Protein AF-A0A835K0S4-F1 (afdb_monomer_lite)

InterPro domains:
  IPR022618 Defensin-like protein 20-28 [PF10868] (29-82)
  IPR022618 Defensin-like protein 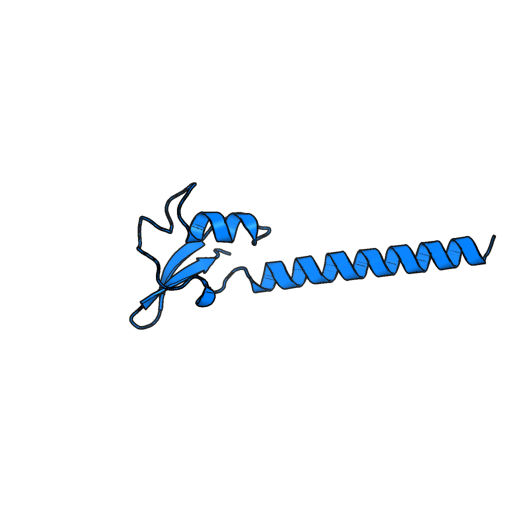20-28 [PTHR34453] (1-82)

pLDDT: mean 85.89, std 11.6, range [51.12, 96.62]

Sequence (82 aa):
MAMKNIFSIVLMLVLLLFIGCDVMVAQKQCCTEHFELGTCLPGHDDKKPSGKCFDYCIKNCPNQKGGVCKLWGNKHHCHCLC

Foldseek 3Di:
DVVVVVVVVVVVVVVVVVVVVLQVQLVVLAQDWDCVLPFADFPALQDPPDRVQFPVLLVSHPVSPGWGQDDDPHTTTTHHYD

Secondary structure (DSSP, 8-state):
--HHHHHHHHHHHHHHHHHHHHHHHHHHHSSSEEEEEEE--TTTTT-TTT-HHHHHHHHH-TT---EEEEEETTEEEE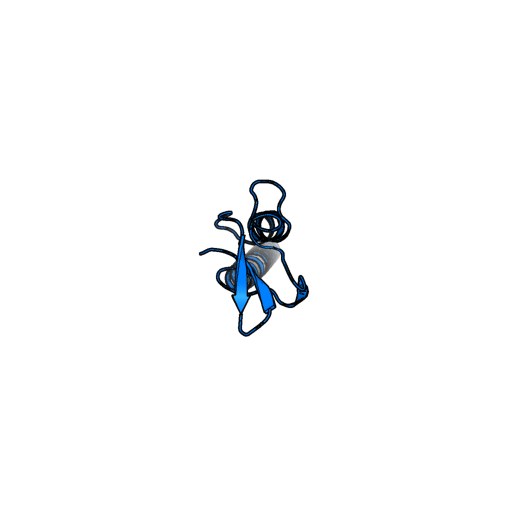EE--

Radius of gyration: 18.44 Å; chains: 1; bounding box: 48×23×49 Å

Organism: NCBI:txid1413687

Structure (mmCIF, N/CA/C/O backbone):
data_AF-A0A835K0S4-F1
#
_entry.id   AF-A0A835K0S4-F1
#
loop_
_atom_site.group_PDB
_atom_site.id
_atom_site.type_symbol
_atom_site.label_atom_id
_atom_site.label_alt_id
_atom_site.label_comp_id
_atom_site.label_asym_id
_atom_site.label_entity_id
_atom_site.label_seq_id
_atom_site.pdbx_PDB_ins_code
_atom_site.Cartn_x
_atom_site.Cartn_y
_atom_site.Cartn_z
_atom_site.occupancy
_atom_site.B_iso_or_equiv
_atom_site.auth_seq_id
_atom_site.auth_comp_id
_atom_site.auth_asym_id
_atom_site.auth_atom_id
_atom_site.pdbx_PDB_model_num
ATOM 1 N N . MET A 1 1 ? -37.795 6.214 33.285 1.00 51.12 1 MET A N 1
ATOM 2 C CA . MET A 1 1 ? -36.329 6.101 33.077 1.00 51.12 1 MET A CA 1
ATOM 3 C C . MET A 1 1 ? -35.879 4.763 32.469 1.00 51.12 1 MET A C 1
ATOM 5 O O . MET A 1 1 ? -34.697 4.480 32.494 1.00 51.12 1 MET A O 1
ATOM 9 N N . ALA A 1 2 ? -36.765 3.962 31.856 1.00 54.09 2 ALA A N 1
ATOM 10 C CA . ALA A 1 2 ? -36.370 2.713 31.184 1.00 54.09 2 ALA A CA 1
ATOM 11 C C . ALA A 1 2 ? -36.116 2.899 29.671 1.00 54.09 2 ALA A C 1
ATOM 13 O O . ALA A 1 2 ? -35.111 2.424 29.154 1.00 54.09 2 ALA A O 1
ATOM 14 N N . MET A 1 3 ? -36.955 3.682 28.974 1.00 58.94 3 MET A N 1
ATOM 15 C CA . MET A 1 3 ? -36.803 3.935 27.527 1.00 58.94 3 MET A CA 1
ATOM 16 C C . MET A 1 3 ? -35.498 4.656 27.155 1.00 58.94 3 MET A C 1
ATOM 18 O O . MET A 1 3 ? -34.872 4.301 26.164 1.00 58.94 3 MET A O 1
ATOM 22 N N . LYS A 1 4 ? -35.050 5.632 27.961 1.00 60.00 4 LYS A N 1
ATOM 23 C CA . LYS A 1 4 ? -33.798 6.379 27.719 1.00 60.00 4 LYS A CA 1
ATOM 24 C C . LYS A 1 4 ? -32.557 5.485 27.843 1.00 60.00 4 LYS A C 1
ATOM 26 O O . LYS A 1 4 ? -31.597 5.678 27.106 1.00 60.00 4 LYS A O 1
ATOM 31 N N . ASN A 1 5 ? -32.609 4.482 28.720 1.00 62.91 5 ASN A N 1
ATOM 32 C CA . ASN A 1 5 ? -31.522 3.524 28.909 1.00 62.91 5 ASN A CA 1
ATOM 33 C C . ASN A 1 5 ? -31.466 2.536 27.739 1.00 62.91 5 ASN A C 1
ATOM 35 O O . ASN A 1 5 ? -30.385 2.268 27.233 1.00 62.91 5 ASN A O 1
ATOM 39 N N . ILE A 1 6 ? -32.623 2.073 27.251 1.00 76.12 6 ILE A N 1
ATOM 40 C CA . ILE A 1 6 ? -32.710 1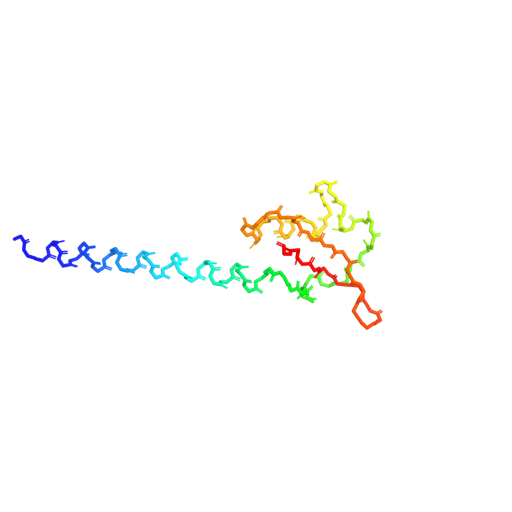.207 26.065 1.00 76.12 6 ILE A CA 1
ATOM 41 C C . ILE A 1 6 ? -32.231 1.958 24.816 1.00 76.12 6 ILE A C 1
ATOM 43 O O . ILE A 1 6 ? -31.401 1.440 24.079 1.00 76.12 6 ILE A O 1
ATOM 47 N N . PHE A 1 7 ? -32.683 3.198 24.611 1.00 79.94 7 PHE A N 1
ATOM 48 C CA . PHE A 1 7 ? -32.243 4.025 23.484 1.00 79.94 7 PHE A CA 1
ATOM 49 C C . PHE A 1 7 ? -30.730 4.282 23.517 1.00 79.94 7 PHE A C 1
ATOM 51 O O . PHE A 1 7 ? -30.062 4.166 22.495 1.00 79.94 7 PHE A O 1
ATOM 58 N N . SER A 1 8 ? -30.181 4.561 24.704 1.00 84.81 8 SER A N 1
ATOM 59 C CA . SER A 1 8 ? -28.738 4.716 24.904 1.00 84.81 8 SER A CA 1
ATOM 60 C C . SER A 1 8 ? -27.969 3.436 24.557 1.00 84.81 8 SER A C 1
ATOM 62 O O . SER A 1 8 ? -26.990 3.489 23.822 1.00 84.81 8 SER A O 1
ATOM 64 N N . ILE A 1 9 ? -28.436 2.268 25.012 1.00 84.75 9 ILE A N 1
ATOM 65 C CA . ILE A 1 9 ? -27.795 0.976 24.715 1.00 84.75 9 ILE A CA 1
ATOM 66 C C . ILE A 1 9 ? -27.831 0.676 23.212 1.00 84.75 9 ILE A C 1
ATOM 68 O O . ILE A 1 9 ? -26.815 0.279 22.644 1.00 84.75 9 ILE A O 1
ATOM 72 N N . VAL A 1 10 ? -28.972 0.902 22.555 1.00 87.62 10 VAL A N 1
ATOM 73 C CA . VAL A 1 10 ? -29.114 0.712 21.103 1.00 87.62 10 VAL A CA 1
ATOM 74 C C . VAL A 1 10 ? -28.166 1.638 20.340 1.00 87.62 10 VAL A C 1
ATOM 76 O O . VAL A 1 10 ? -27.478 1.181 19.432 1.00 87.62 10 VAL A O 1
ATOM 79 N N . LEU A 1 11 ? -28.061 2.910 20.737 1.00 87.25 11 LEU A N 1
ATOM 80 C CA . LEU A 1 11 ? -27.140 3.863 20.114 1.00 87.25 11 LEU A CA 1
ATOM 81 C C . LEU A 1 11 ? -25.672 3.433 20.272 1.00 87.25 11 LEU A C 1
ATOM 83 O O . LEU A 1 11 ? -24.911 3.493 19.309 1.00 87.25 11 LEU A O 1
ATOM 87 N N . MET A 1 12 ? -25.285 2.951 21.456 1.00 86.31 12 MET A N 1
ATOM 88 C CA . MET A 1 12 ? -23.927 2.454 21.710 1.00 86.31 12 MET A CA 1
ATOM 89 C C . MET A 1 12 ? -23.602 1.201 20.885 1.00 86.31 12 MET A C 1
ATOM 91 O O . MET A 1 12 ? -22.505 1.100 20.341 1.00 86.31 12 MET A O 1
ATOM 95 N N . LEU A 1 13 ? -24.550 0.268 20.742 1.00 86.69 13 LEU A N 1
ATOM 96 C CA . LEU A 1 13 ? -24.387 -0.923 19.897 1.00 86.69 13 LEU A CA 1
ATOM 97 C C . LEU A 1 13 ? -24.221 -0.554 18.419 1.00 86.69 13 LEU A C 1
ATOM 99 O O . LEU A 1 13 ? -23.357 -1.103 17.741 1.00 86.69 13 LEU A O 1
ATOM 103 N N . VAL A 1 14 ? -25.009 0.405 17.931 1.00 86.44 14 VAL A N 1
ATOM 104 C CA . VAL A 1 14 ? -24.894 0.927 16.564 1.00 86.44 14 VAL A CA 1
ATOM 105 C C . VAL A 1 14 ? -23.518 1.564 16.335 1.00 86.44 14 VAL A C 1
ATOM 107 O O . VAL A 1 14 ? -22.880 1.286 15.324 1.00 86.44 14 VAL A O 1
ATOM 110 N N . LEU A 1 15 ? -23.013 2.349 17.291 1.00 82.25 15 LEU A N 1
ATOM 111 C CA . LEU A 1 15 ? -21.684 2.961 17.201 1.00 82.25 15 LEU A CA 1
ATOM 112 C C . LEU A 1 15 ? -20.560 1.910 17.127 1.00 82.25 15 LEU A C 1
ATOM 114 O O . LEU A 1 15 ? -19.638 2.043 16.326 1.00 82.25 15 LEU A O 1
ATOM 118 N N . LEU A 1 16 ? -20.662 0.841 17.925 1.00 82.75 16 LEU A N 1
ATOM 119 C CA . LEU A 1 16 ? -19.714 -0.278 17.907 1.00 82.75 16 LEU A CA 1
ATOM 120 C C . LEU A 1 16 ? -19.728 -1.030 16.568 1.00 82.75 16 LEU A C 1
ATOM 122 O O . LEU A 1 16 ? -18.670 -1.432 16.086 1.00 82.75 16 LEU A O 1
ATOM 126 N N . LEU A 1 17 ? -20.904 -1.192 15.952 1.00 78.56 17 LEU A N 1
ATOM 127 C CA . LEU A 1 17 ? -21.036 -1.810 14.630 1.00 78.56 17 LEU A CA 1
ATOM 128 C C . LEU A 1 17 ? -20.355 -0.977 13.535 1.00 78.56 17 LEU A C 1
ATOM 130 O O . LEU A 1 17 ? -19.677 -1.549 12.683 1.00 78.56 17 LEU A O 1
ATOM 134 N N . PHE A 1 18 ? -20.483 0.353 13.575 1.00 77.00 18 PHE A N 1
ATOM 135 C CA . PHE A 1 18 ? -19.808 1.236 12.617 1.00 77.00 18 PHE A CA 1
ATOM 136 C C . PHE A 1 18 ? -18.282 1.140 12.726 1.00 77.00 18 PHE A C 1
ATOM 138 O O . PHE A 1 18 ? -17.620 0.868 11.727 1.00 77.00 18 PHE A O 1
ATOM 145 N N . ILE A 1 19 ? -17.736 1.234 13.943 1.00 74.25 19 ILE A N 1
ATOM 146 C CA . ILE A 1 19 ? -16.286 1.117 14.180 1.00 74.25 19 ILE A CA 1
ATOM 147 C C . ILE A 1 19 ? -15.766 -0.258 13.730 1.00 74.25 19 ILE A C 1
ATOM 149 O O . ILE A 1 19 ? -14.705 -0.358 13.116 1.00 74.25 19 ILE A O 1
ATOM 153 N N . GLY A 1 20 ? -16.521 -1.327 14.006 1.00 66.62 20 GLY A N 1
ATOM 154 C CA . GLY A 1 20 ? -16.170 -2.678 13.571 1.00 66.62 20 GLY A CA 1
ATOM 155 C C . GLY A 1 20 ? -16.083 -2.815 12.048 1.00 66.62 20 GLY A C 1
ATOM 156 O O . GLY A 1 20 ? -15.159 -3.454 11.546 1.00 66.62 20 GLY A O 1
ATOM 157 N N . CYS A 1 21 ? -17.000 -2.193 11.301 1.00 62.19 21 CYS A N 1
ATOM 158 C CA . CYS A 1 21 ? -16.963 -2.195 9.838 1.00 62.19 21 CYS A CA 1
ATOM 159 C C . CYS A 1 21 ? -15.715 -1.494 9.287 1.00 62.19 21 CYS A C 1
ATOM 161 O O . CYS A 1 21 ? -15.037 -2.068 8.433 1.00 62.19 21 CYS A O 1
ATOM 163 N N . ASP A 1 22 ? -15.379 -0.307 9.793 1.00 64.81 22 ASP A N 1
ATOM 164 C CA . ASP A 1 22 ? -14.230 0.467 9.308 1.00 64.81 22 ASP A CA 1
ATOM 165 C C . ASP A 1 22 ? -12.904 -0.270 9.543 1.00 64.81 22 ASP A C 1
ATOM 167 O O . ASP A 1 22 ? -12.066 -0.352 8.644 1.00 64.81 22 ASP A O 1
ATOM 171 N N . VAL A 1 23 ? -12.738 -0.891 10.717 1.00 67.00 23 VAL A N 1
ATOM 172 C CA . VAL A 1 23 ? -11.539 -1.681 11.047 1.00 67.00 23 VAL A CA 1
ATOM 173 C C . VAL A 1 23 ? -11.389 -2.875 10.104 1.00 67.00 23 VAL A C 1
ATOM 175 O O . VAL A 1 23 ? -10.301 -3.121 9.586 1.00 67.00 23 VAL A O 1
ATOM 178 N N . MET A 1 24 ? -12.477 -3.596 9.828 1.00 62.72 24 MET A N 1
ATOM 179 C CA . MET A 1 24 ? -12.455 -4.765 8.943 1.00 62.72 24 MET A CA 1
ATOM 180 C C . MET A 1 24 ? -12.191 -4.384 7.480 1.00 62.72 24 MET A C 1
ATOM 182 O O . MET A 1 24 ? -11.527 -5.132 6.760 1.00 62.72 24 MET A O 1
ATOM 186 N N . VAL A 1 25 ? -12.712 -3.241 7.022 1.00 66.50 25 VAL A N 1
ATOM 187 C CA . VAL A 1 25 ? -12.470 -2.721 5.667 1.00 66.50 25 VAL A CA 1
ATOM 188 C C . VAL A 1 25 ? -11.023 -2.267 5.522 1.00 66.50 25 VAL A C 1
ATOM 190 O O . VAL A 1 25 ? -10.357 -2.696 4.581 1.00 66.50 25 VAL A O 1
ATOM 193 N N . ALA A 1 26 ? -10.508 -1.497 6.481 1.00 66.25 26 ALA A N 1
ATOM 194 C CA . ALA A 1 26 ? -9.117 -1.063 6.484 1.00 66.25 26 ALA A CA 1
ATOM 195 C C . ALA A 1 26 ? -8.167 -2.270 6.512 1.00 66.25 26 ALA A C 1
ATOM 197 O O . ALA A 1 26 ? -7.217 -2.341 5.743 1.00 66.25 26 ALA A O 1
ATOM 198 N N . GLN A 1 27 ? -8.468 -3.295 7.314 1.00 68.69 27 GLN A N 1
ATOM 199 C CA . GLN A 1 27 ? -7.656 -4.510 7.377 1.00 68.69 27 GLN A CA 1
ATOM 200 C C . GLN A 1 27 ? -7.669 -5.313 6.064 1.00 68.69 27 GLN A C 1
ATOM 202 O O . GLN A 1 27 ? -6.663 -5.936 5.735 1.00 68.69 27 GLN A O 1
ATOM 207 N N . LYS A 1 28 ? -8.766 -5.270 5.292 1.00 74.75 28 LYS A N 1
ATOM 208 C CA . LYS A 1 28 ? -8.842 -5.859 3.941 1.00 74.75 28 LYS A CA 1
ATOM 209 C C . LYS A 1 28 ? -8.113 -5.036 2.878 1.00 74.75 28 LYS A C 1
ATOM 211 O O . LYS A 1 28 ? -7.689 -5.607 1.883 1.00 74.75 28 LYS A O 1
ATOM 216 N N . GLN A 1 29 ? -8.008 -3.721 3.064 1.00 82.44 29 GLN A N 1
ATOM 217 C CA . GLN A 1 29 ? -7.266 -2.819 2.177 1.00 82.44 29 GLN A CA 1
ATOM 218 C C . GLN A 1 29 ? -5.755 -2.854 2.443 1.00 82.44 29 GLN A C 1
ATOM 220 O O . GLN A 1 29 ? -4.972 -2.383 1.634 1.00 82.44 29 GLN A O 1
ATOM 225 N N . CYS A 1 30 ? -5.306 -3.428 3.554 1.00 90.44 30 CYS A N 1
ATOM 226 C CA . CYS A 1 30 ? -3.884 -3.586 3.844 1.00 90.44 30 CYS A CA 1
ATOM 227 C C . CYS A 1 30 ? -3.403 -4.980 3.483 1.00 90.44 30 CYS A C 1
ATOM 229 O O . CYS A 1 30 ? -4.197 -5.913 3.397 1.00 90.44 30 CYS A O 1
ATOM 231 N N . CYS A 1 31 ? -2.090 -5.136 3.296 1.00 91.56 31 CYS A N 1
ATOM 232 C CA . CYS A 1 31 ? -1.491 -6.416 2.915 1.00 91.56 31 CYS A CA 1
ATOM 233 C C . CYS A 1 31 ? -1.985 -6.968 1.568 1.00 91.56 31 CYS A C 1
ATOM 235 O O . CYS A 1 31 ? -1.879 -8.170 1.325 1.00 91.56 31 CYS A O 1
ATOM 237 N N . THR A 1 32 ? -2.515 -6.113 0.694 1.00 91.94 32 THR A N 1
ATOM 238 C CA . THR A 1 32 ? -3.072 -6.505 -0.602 1.00 91.94 32 THR A CA 1
ATOM 239 C C . THR A 1 32 ? -2.604 -5.577 -1.714 1.00 91.94 32 THR A C 1
ATOM 241 O O . THR A 1 32 ? -2.150 -4.450 -1.496 1.00 91.94 32 THR A O 1
ATOM 244 N N . GLU A 1 33 ? -2.687 -6.093 -2.930 1.00 92.56 33 GLU A N 1
ATOM 245 C CA . GLU A 1 33 ? -2.525 -5.384 -4.184 1.00 92.56 33 GLU A CA 1
ATOM 246 C C . GLU A 1 33 ? -3.790 -4.575 -4.519 1.00 92.56 33 GLU A C 1
ATOM 248 O O . GLU A 1 33 ? -4.910 -5.067 -4.380 1.00 92.56 33 GLU A O 1
ATOM 253 N N . HIS A 1 34 ? -3.592 -3.351 -5.008 1.00 92.62 34 HIS A N 1
ATOM 254 C CA . HIS A 1 34 ? -4.643 -2.424 -5.428 1.00 92.62 34 HIS A CA 1
ATOM 255 C C . HIS A 1 34 ? -4.582 -2.195 -6.938 1.00 92.62 34 HIS A C 1
ATOM 257 O O . HIS A 1 34 ? -3.871 -1.314 -7.436 1.00 92.62 34 HIS A O 1
ATOM 263 N N . PHE A 1 35 ? -5.321 -3.012 -7.685 1.00 92.00 35 PHE A N 1
ATOM 264 C CA . PHE A 1 35 ? -5.394 -2.935 -9.146 1.00 92.00 35 PHE A CA 1
ATOM 265 C C . PHE A 1 35 ? -6.180 -1.707 -9.628 1.00 92.00 35 PHE A C 1
ATOM 267 O O . PHE A 1 35 ? -5.911 -1.188 -10.711 1.00 92.00 35 PHE A O 1
ATOM 274 N N . GLU A 1 36 ? -7.107 -1.209 -8.810 1.00 92.69 36 GLU A N 1
ATOM 275 C CA . GLU A 1 36 ? -7.922 -0.016 -9.052 1.00 92.69 36 GLU A CA 1
ATOM 276 C C . GLU A 1 36 ? -7.095 1.272 -9.117 1.00 92.69 36 GLU A C 1
ATOM 278 O O . GLU A 1 36 ? -7.492 2.232 -9.774 1.00 92.69 36 GLU A O 1
ATOM 283 N N . LEU A 1 37 ? -5.909 1.281 -8.499 1.00 91.88 37 LEU A N 1
ATOM 284 C CA . LEU A 1 37 ? -4.957 2.387 -8.601 1.00 91.88 37 LEU A CA 1
ATOM 285 C C . LEU A 1 37 ? -4.208 2.390 -9.941 1.00 91.88 37 LEU A C 1
ATOM 287 O O . LEU A 1 37 ? -3.438 3.313 -10.214 1.00 91.88 37 LEU A O 1
ATOM 291 N N . GLY A 1 38 ? -4.413 1.379 -10.786 1.00 92.00 38 GLY A N 1
ATOM 292 C CA . GLY A 1 38 ? -3.716 1.216 -12.054 1.00 92.00 38 GLY A CA 1
ATOM 293 C C . GLY A 1 38 ? -2.245 0.844 -11.878 1.00 92.00 38 GLY A C 1
ATOM 294 O O . GLY A 1 38 ? -1.808 0.387 -10.818 1.00 92.00 38 GLY A O 1
ATOM 295 N N . THR A 1 39 ? -1.474 1.019 -12.949 1.00 93.81 39 THR A N 1
ATOM 296 C CA . THR A 1 39 ? -0.039 0.727 -12.936 1.00 93.81 39 THR A CA 1
ATOM 297 C C . THR A 1 39 ? 0.716 1.741 -12.070 1.00 93.81 39 THR A C 1
ATOM 299 O O . THR A 1 39 ? 0.291 2.894 -11.932 1.00 93.81 39 THR A O 1
ATOM 302 N N . CYS A 1 40 ? 1.845 1.325 -11.504 1.00 96.12 40 CYS A N 1
ATOM 303 C CA . CYS A 1 40 ? 2.763 2.201 -10.780 1.00 96.12 40 CYS A CA 1
ATOM 304 C C . CYS A 1 40 ? 4.197 2.102 -11.326 1.00 96.12 40 CYS A C 1
ATOM 306 O O . CYS A 1 40 ? 4.546 1.137 -12.010 1.00 96.12 40 CYS A O 1
ATOM 308 N N . LEU A 1 41 ? 5.024 3.098 -11.014 1.00 96.50 41 LEU A N 1
ATOM 309 C CA . LEU A 1 41 ? 6.441 3.162 -11.347 1.00 96.50 41 LEU A CA 1
ATOM 310 C C . LEU A 1 41 ? 7.304 2.956 -10.084 1.00 96.50 41 LEU A C 1
ATOM 312 O O . LEU A 1 41 ? 7.251 3.797 -9.178 1.00 96.50 41 LEU A O 1
ATOM 316 N N . PRO A 1 42 ? 8.130 1.890 -10.031 1.00 95.00 42 PRO A N 1
ATOM 317 C CA . PRO A 1 42 ? 9.044 1.645 -8.917 1.00 95.00 42 PRO A CA 1
ATOM 318 C C . PRO A 1 42 ? 10.001 2.815 -8.662 1.00 95.00 42 PRO A C 1
ATOM 320 O O . PRO A 1 42 ? 10.564 3.385 -9.595 1.00 95.00 42 PRO A O 1
ATOM 323 N N . GLY A 1 43 ? 10.195 3.176 -7.397 1.00 92.94 43 GLY A N 1
ATOM 324 C CA . GLY A 1 43 ? 11.018 4.297 -6.943 1.00 92.94 43 GLY A CA 1
ATOM 325 C C . GLY A 1 43 ? 10.357 5.675 -7.066 1.00 92.94 43 GLY A C 1
ATOM 326 O O . GLY A 1 43 ? 10.866 6.639 -6.489 1.00 92.94 43 GLY A O 1
ATOM 327 N N . HIS A 1 44 ? 9.231 5.794 -7.779 1.00 95.69 44 HIS A N 1
ATOM 328 C CA . HIS A 1 44 ? 8.461 7.036 -7.888 1.00 95.69 44 HIS A CA 1
ATOM 329 C C . HIS A 1 44 ? 7.173 6.964 -7.067 1.00 95.69 44 HIS A C 1
ATOM 331 O O . HIS A 1 44 ? 6.961 7.786 -6.176 1.00 95.69 44 HIS A O 1
ATOM 337 N N . ASP A 1 45 ? 6.340 5.952 -7.317 1.00 94.88 45 ASP A N 1
ATOM 338 C CA . ASP A 1 45 ? 5.034 5.814 -6.664 1.00 94.88 45 ASP A CA 1
ATOM 339 C C . ASP A 1 45 ? 5.120 5.215 -5.254 1.00 94.88 45 ASP A C 1
ATOM 341 O O . ASP A 1 45 ? 4.216 5.391 -4.442 1.00 94.88 45 ASP A O 1
ATOM 345 N N . ASP A 1 46 ? 6.213 4.538 -4.928 1.00 93.69 46 ASP A N 1
ATOM 346 C CA . ASP A 1 46 ? 6.545 4.034 -3.589 1.00 93.69 46 ASP A CA 1
ATOM 347 C C . ASP A 1 46 ? 7.421 4.997 -2.773 1.00 93.69 46 ASP A C 1
ATOM 349 O O . ASP A 1 46 ? 7.735 4.739 -1.608 1.00 93.69 46 ASP A O 1
ATOM 353 N N . LYS A 1 47 ? 7.802 6.142 -3.354 1.00 95.44 47 LYS A N 1
ATOM 354 C CA . LYS A 1 47 ? 8.659 7.123 -2.688 1.00 95.44 47 LYS A CA 1
ATOM 355 C C . LYS A 1 47 ? 7.945 7.771 -1.503 1.00 95.44 47 LYS A C 1
ATOM 357 O O . LYS A 1 47 ? 6.874 8.353 -1.644 1.00 95.44 47 LYS A O 1
ATOM 362 N N . LYS A 1 48 ? 8.586 7.790 -0.335 1.00 91.00 48 LYS A N 1
ATOM 363 C CA . LYS A 1 48 ? 8.107 8.590 0.804 1.00 91.00 48 LYS A CA 1
ATOM 364 C C . LYS A 1 48 ? 8.424 10.082 0.594 1.00 91.00 48 LYS A C 1
ATOM 366 O O . LYS A 1 48 ? 9.512 10.389 0.103 1.00 91.00 48 LYS A O 1
ATOM 371 N N . PRO A 1 49 ? 7.558 11.025 1.007 1.00 89.12 49 PRO A N 1
ATOM 372 C CA . PRO A 1 49 ? 6.223 10.831 1.577 1.00 89.12 49 PRO A CA 1
ATOM 373 C C . PRO A 1 49 ? 5.083 10.932 0.544 1.00 89.12 49 PRO A C 1
ATOM 375 O O . PRO A 1 49 ? 3.923 10.881 0.928 1.00 89.12 49 PRO A O 1
ATOM 378 N N . SER A 1 50 ? 5.392 11.144 -0.737 1.00 89.50 50 SER A N 1
ATOM 379 C CA . SER A 1 50 ? 4.431 11.645 -1.733 1.00 89.50 50 SER A CA 1
ATOM 380 C C . SER A 1 50 ? 4.100 10.674 -2.865 1.00 89.50 50 SER A C 1
ATOM 382 O O . SER A 1 50 ? 3.311 11.012 -3.742 1.00 89.50 50 SER A O 1
ATOM 384 N N . G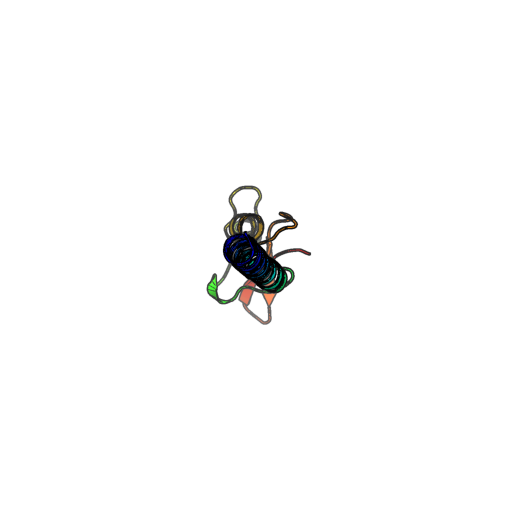LY A 1 51 ? 4.738 9.508 -2.911 1.00 94.88 51 GLY A N 1
ATOM 385 C CA . GLY A 1 51 ? 4.475 8.497 -3.924 1.00 94.88 51 GLY A CA 1
ATOM 386 C C . GLY A 1 51 ? 3.029 8.019 -3.833 1.00 94.88 51 GLY A C 1
ATOM 387 O O . GLY A 1 51 ? 2.503 7.837 -2.736 1.00 94.88 51 GLY A O 1
ATOM 388 N N . LYS A 1 52 ? 2.381 7.803 -4.981 1.00 95.25 52 LYS A N 1
ATOM 389 C CA . LYS A 1 52 ? 0.965 7.420 -5.061 1.00 95.25 52 LYS A CA 1
ATOM 390 C C . LYS A 1 52 ? 0.621 6.200 -4.201 1.00 95.25 52 LYS A C 1
ATOM 392 O O . LYS A 1 52 ? -0.348 6.232 -3.446 1.00 95.25 52 LYS A O 1
ATOM 397 N N . CYS A 1 53 ? 1.417 5.133 -4.307 1.00 95.50 53 CYS A N 1
ATOM 398 C CA . CYS A 1 53 ? 1.232 3.918 -3.517 1.00 95.50 53 CYS A CA 1
ATOM 399 C C . CYS A 1 53 ? 1.499 4.185 -2.034 1.00 95.50 53 CYS A C 1
ATOM 401 O O . CYS A 1 53 ? 0.779 3.683 -1.175 1.00 95.50 53 CYS A O 1
ATOM 403 N N . PHE A 1 54 ? 2.517 4.989 -1.726 1.00 95.50 54 PHE A N 1
ATOM 404 C CA . PHE A 1 54 ? 2.842 5.333 -0.349 1.00 95.50 54 PHE A CA 1
ATOM 405 C C . PHE A 1 54 ? 1.714 6.120 0.337 1.00 95.50 54 PHE A C 1
ATOM 407 O O . PHE A 1 54 ? 1.246 5.711 1.399 1.00 95.50 54 PHE A O 1
ATOM 414 N N . ASP A 1 55 ? 1.251 7.202 -0.288 1.00 95.38 55 ASP A N 1
ATOM 415 C CA . ASP A 1 55 ? 0.232 8.103 0.255 1.00 95.38 55 ASP A CA 1
ATOM 416 C C . ASP A 1 55 ? -1.131 7.412 0.400 1.00 95.38 55 ASP A C 1
ATOM 418 O O . ASP A 1 55 ? -1.772 7.513 1.448 1.00 95.38 55 ASP A O 1
ATOM 422 N N . TYR A 1 56 ? -1.548 6.632 -0.606 1.00 94.12 56 TYR A N 1
ATOM 423 C CA . TYR A 1 56 ? -2.786 5.855 -0.524 1.00 94.12 56 TYR A CA 1
ATOM 424 C C . TYR A 1 56 ? -2.766 4.902 0.675 1.00 94.12 56 TYR A C 1
ATOM 426 O O . TYR A 1 56 ? -3.701 4.882 1.475 1.00 94.12 56 TYR A O 1
ATOM 434 N N . CYS A 1 57 ? -1.690 4.137 0.836 1.00 94.31 57 CYS A N 1
ATOM 435 C CA . CYS A 1 57 ? -1.621 3.144 1.897 1.00 94.31 57 CYS A CA 1
ATOM 436 C C . CYS A 1 57 ? -1.490 3.780 3.285 1.00 94.31 57 CYS A C 1
ATOM 438 O O . CYS A 1 57 ? -2.059 3.255 4.231 1.00 94.31 57 CYS A O 1
ATOM 440 N N . ILE A 1 58 ? -0.820 4.929 3.444 1.00 93.31 58 ILE A N 1
ATOM 441 C CA . ILE A 1 58 ? -0.814 5.633 4.741 1.00 93.31 58 ILE A CA 1
ATOM 442 C C . ILE A 1 58 ? -2.216 6.090 5.155 1.00 93.31 58 ILE A C 1
ATOM 444 O O . ILE A 1 58 ? -2.545 6.036 6.337 1.00 93.31 58 ILE A O 1
ATOM 448 N N . LYS A 1 59 ? -3.040 6.529 4.200 1.00 91.25 59 LYS A N 1
ATOM 449 C CA . LYS A 1 59 ? -4.391 7.033 4.481 1.00 91.25 59 LYS A CA 1
ATOM 450 C C . LYS A 1 59 ? -5.395 5.928 4.791 1.00 91.25 59 LYS A C 1
ATOM 452 O O . LYS A 1 59 ? -6.281 6.139 5.611 1.00 91.25 59 LYS A O 1
ATOM 457 N N . ASN A 1 60 ? -5.266 4.782 4.127 1.00 89.50 60 ASN A N 1
ATOM 458 C CA . ASN A 1 60 ? -6.260 3.709 4.198 1.00 89.50 60 ASN A CA 1
ATOM 459 C C . ASN A 1 60 ? -5.847 2.557 5.127 1.00 89.50 60 ASN A C 1
ATOM 461 O O . ASN A 1 60 ? -6.698 1.755 5.502 1.00 89.50 60 ASN A O 1
ATOM 465 N N . CYS A 1 61 ? -4.574 2.485 5.545 1.00 89.81 61 CYS A N 1
ATOM 466 C CA . CYS A 1 61 ? -4.100 1.454 6.463 1.00 89.81 61 CYS A CA 1
ATOM 467 C C . CYS A 1 61 ? -3.854 1.948 7.890 1.00 89.81 61 CYS A C 1
ATOM 469 O O . CYS A 1 61 ? -3.141 2.933 8.091 1.00 89.81 61 CYS A O 1
ATOM 471 N N . PRO A 1 62 ? -4.320 1.202 8.913 1.00 85.06 62 PRO A N 1
ATOM 472 C CA . PRO A 1 62 ? -4.164 1.598 10.310 1.00 85.06 62 PRO A CA 1
ATOM 473 C C . PRO A 1 62 ? -2.704 1.534 10.779 1.00 85.06 62 PRO A C 1
ATOM 475 O O . PRO A 1 62 ? -2.329 2.229 11.717 1.00 85.06 62 PRO A O 1
ATOM 478 N N . ASN A 1 63 ? -1.864 0.724 10.126 1.00 84.50 63 ASN A N 1
ATOM 479 C CA . ASN A 1 63 ? -0.441 0.595 10.449 1.00 84.50 63 ASN A CA 1
ATOM 480 C C . ASN A 1 63 ? 0.425 1.731 9.863 1.00 84.50 63 ASN A C 1
ATOM 482 O O . ASN A 1 63 ? 1.595 1.826 10.228 1.00 84.50 63 ASN A O 1
ATOM 486 N N . GLN A 1 64 ? -0.117 2.559 8.956 1.00 87.38 64 GLN A N 1
ATOM 487 C CA . GLN A 1 64 ? 0.556 3.695 8.307 1.00 87.38 64 GLN A CA 1
ATOM 488 C C . GLN A 1 64 ? 1.953 3.382 7.739 1.00 87.38 64 GLN A C 1
ATOM 490 O O . GLN A 1 64 ? 2.817 4.254 7.633 1.00 87.38 64 GLN A O 1
ATOM 495 N N . LYS A 1 65 ? 2.206 2.129 7.345 1.00 89.81 65 LYS A N 1
ATOM 496 C CA . LYS A 1 65 ? 3.523 1.721 6.825 1.00 89.81 65 LYS A CA 1
ATOM 497 C C . LYS A 1 65 ? 3.785 2.222 5.404 1.00 89.81 65 LYS A C 1
ATOM 499 O O . LYS A 1 65 ? 4.941 2.266 4.971 1.00 89.81 65 LYS A O 1
ATOM 504 N N . GLY A 1 66 ? 2.726 2.641 4.712 1.00 93.38 66 GLY A N 1
ATOM 505 C CA . GLY A 1 66 ? 2.746 3.032 3.312 1.00 93.38 66 GLY A CA 1
ATOM 506 C C . GLY A 1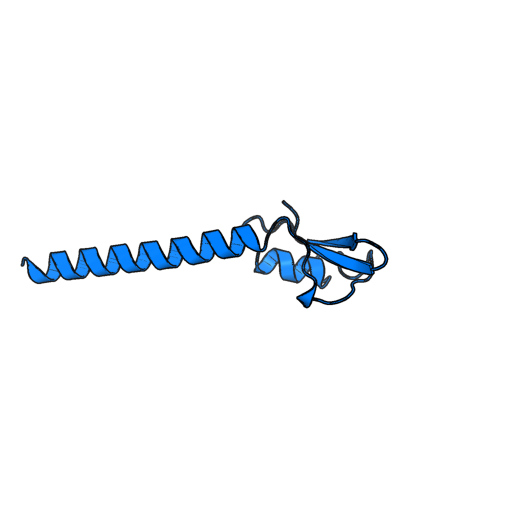 66 ? 2.627 1.829 2.382 1.00 93.38 66 GLY A C 1
ATOM 507 O O . GLY A 1 66 ? 2.175 0.752 2.772 1.00 93.38 66 GLY A O 1
ATOM 508 N N . GLY A 1 67 ? 3.001 2.032 1.126 1.00 95.06 67 GLY A N 1
ATOM 509 C CA . GLY A 1 67 ? 2.832 1.057 0.059 1.00 95.06 67 GLY A CA 1
ATOM 510 C C . GLY A 1 67 ? 4.011 1.062 -0.892 1.00 95.06 67 GLY A C 1
ATOM 511 O O . GLY A 1 67 ? 4.734 2.052 -1.002 1.00 95.06 67 GLY A O 1
ATOM 512 N N . VAL A 1 68 ? 4.189 -0.065 -1.571 1.00 95.94 68 VAL A N 1
ATOM 513 C CA . VAL A 1 68 ? 5.263 -0.290 -2.536 1.00 95.94 68 VAL A CA 1
ATOM 514 C C . VAL A 1 68 ? 4.698 -0.566 -3.918 1.00 95.94 68 VAL A C 1
ATOM 516 O O . VAL A 1 68 ? 3.595 -1.090 -4.059 1.00 95.94 68 VAL A O 1
ATOM 519 N N . CYS A 1 69 ? 5.472 -0.242 -4.945 1.00 96.62 69 CYS A N 1
ATOM 520 C CA . CYS A 1 69 ? 5.139 -0.578 -6.312 1.00 96.62 69 CYS A CA 1
ATOM 521 C C . CYS A 1 69 ? 5.692 -1.972 -6.651 1.00 96.62 69 CYS A C 1
ATOM 523 O O . CYS A 1 69 ? 6.879 -2.140 -6.935 1.00 96.62 69 CYS A O 1
ATOM 525 N N . LYS A 1 70 ? 4.839 -2.997 -6.578 1.00 94.94 70 LYS A N 1
ATOM 526 C CA . LYS A 1 70 ? 5.213 -4.415 -6.680 1.00 94.94 70 LYS A CA 1
ATOM 527 C C . LYS A 1 70 ? 4.888 -4.967 -8.066 1.00 94.94 70 LYS A C 1
ATOM 529 O O . LYS A 1 70 ? 3.820 -4.698 -8.608 1.00 94.94 70 LYS A O 1
ATOM 534 N N . LEU A 1 71 ? 5.798 -5.752 -8.643 1.00 94.69 71 LEU A N 1
ATOM 535 C CA . LEU A 1 71 ? 5.537 -6.462 -9.896 1.00 94.69 71 LEU A CA 1
ATOM 536 C C . LEU A 1 71 ? 4.592 -7.643 -9.636 1.00 94.69 71 LEU A C 1
ATOM 538 O O . LEU A 1 71 ? 4.884 -8.498 -8.800 1.00 94.69 71 LEU A O 1
ATOM 542 N N . TRP A 1 72 ? 3.481 -7.696 -10.366 1.00 90.69 72 TRP A N 1
ATOM 543 C CA . TRP A 1 72 ? 2.522 -8.795 -10.348 1.00 90.69 72 TRP A CA 1
ATOM 544 C C . TRP A 1 72 ? 2.251 -9.267 -11.780 1.00 90.69 72 TRP A C 1
ATOM 546 O O . TRP A 1 72 ? 1.696 -8.539 -12.608 1.00 90.69 72 TRP A O 1
ATOM 556 N N . GLY A 1 73 ? 2.681 -10.489 -12.101 1.00 88.94 73 GLY A N 1
ATOM 557 C CA . GLY A 1 73 ? 2.738 -10.954 -13.487 1.00 88.94 73 GLY A CA 1
ATOM 558 C C . GLY A 1 73 ? 3.664 -10.057 -14.314 1.00 88.94 73 GLY A C 1
ATOM 559 O O . GLY A 1 73 ? 4.858 -9.992 -14.044 1.00 88.94 73 GLY A O 1
ATOM 560 N N . ASN A 1 74 ? 3.093 -9.324 -15.275 1.00 92.06 74 ASN A N 1
ATOM 561 C CA . ASN A 1 74 ? 3.830 -8.431 -16.181 1.00 92.06 74 ASN A CA 1
ATOM 562 C C . ASN A 1 74 ? 3.550 -6.937 -15.934 1.00 92.06 74 ASN A C 1
ATOM 564 O O . ASN A 1 74 ? 3.895 -6.103 -16.770 1.00 92.06 74 ASN A O 1
ATOM 568 N N . LYS A 1 75 ? 2.865 -6.581 -14.840 1.00 93.69 75 LYS A N 1
ATOM 569 C CA . LYS A 1 75 ? 2.492 -5.194 -14.534 1.00 93.69 75 LYS A CA 1
ATOM 570 C C . LYS A 1 75 ? 2.805 -4.852 -13.087 1.00 93.69 75 LYS A C 1
ATOM 572 O O . LYS A 1 75 ? 2.714 -5.692 -12.198 1.00 93.69 75 LYS A O 1
ATOM 577 N N . HIS A 1 76 ? 3.180 -3.604 -12.860 1.00 96.19 76 HIS A N 1
ATOM 578 C CA . HIS A 1 76 ? 3.437 -3.092 -11.526 1.00 96.19 76 HIS A CA 1
ATOM 579 C C . HIS A 1 76 ? 2.156 -2.545 -10.904 1.00 96.19 76 HIS A C 1
ATOM 581 O O . HIS A 1 76 ? 1.483 -1.729 -11.527 1.00 96.19 76 HIS A O 1
ATOM 587 N N . HIS A 1 77 ? 1.849 -2.956 -9.679 1.00 95.62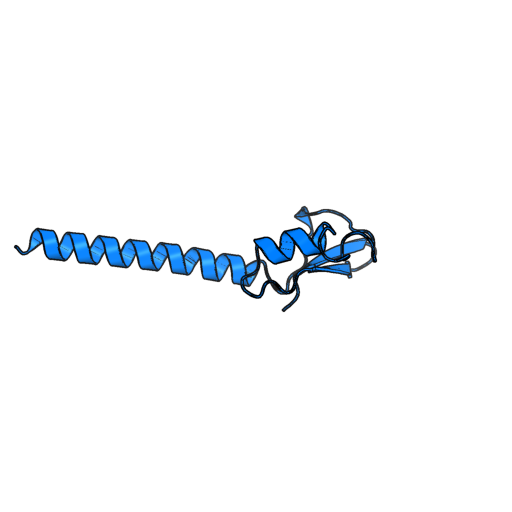 77 HIS A N 1
ATOM 588 C CA . HIS A 1 77 ? 0.682 -2.512 -8.926 1.00 95.62 77 HIS A CA 1
ATOM 589 C C . HIS A 1 77 ? 1.079 -2.065 -7.522 1.00 95.62 77 HIS A C 1
ATOM 591 O O . HIS A 1 77 ? 2.059 -2.544 -6.947 1.00 95.62 77 HIS A O 1
ATOM 597 N N . CYS A 1 78 ? 0.313 -1.129 -6.967 1.00 96.12 78 CYS A N 1
ATOM 598 C CA . CYS A 1 78 ? 0.511 -0.712 -5.588 1.00 96.12 78 CYS A CA 1
ATOM 599 C C . CYS A 1 78 ? 0.142 -1.859 -4.646 1.00 96.12 78 CYS A C 1
ATOM 601 O O . CYS A 1 78 ? -0.918 -2.461 -4.789 1.00 96.12 78 CYS A O 1
ATOM 603 N N . HIS A 1 79 ? 1.001 -2.133 -3.674 1.00 95.38 79 HIS A N 1
ATOM 604 C CA . HIS A 1 79 ? 0.765 -3.098 -2.611 1.00 95.38 79 HIS A CA 1
ATOM 605 C C . HIS A 1 79 ? 0.957 -2.407 -1.261 1.00 95.38 79 HIS A C 1
ATOM 607 O O . HIS A 1 79 ? 2.040 -1.876 -0.990 1.00 95.38 79 HIS A O 1
ATOM 613 N N . CYS A 1 80 ? -0.081 -2.397 -0.425 1.00 95.31 80 CYS A N 1
ATOM 614 C CA . CYS A 1 80 ? 0.004 -1.812 0.911 1.00 95.31 80 CYS A CA 1
ATOM 615 C C . CYS A 1 80 ? 0.724 -2.754 1.873 1.00 95.31 80 CYS A C 1
ATOM 617 O O . CYS A 1 80 ? 0.402 -3.937 1.956 1.00 95.31 80 CYS A O 1
ATOM 619 N N . LEU A 1 81 ? 1.698 -2.222 2.613 1.00 91.06 81 LEU A N 1
ATOM 620 C CA . LEU A 1 81 ? 2.533 -3.021 3.504 1.00 91.06 81 LEU A CA 1
ATOM 621 C C . LEU A 1 81 ? 1.767 -3.478 4.751 1.00 91.06 81 LEU A C 1
ATOM 623 O O . LEU A 1 81 ? 0.959 -2.734 5.313 1.00 91.06 81 LEU A O 1
ATOM 627 N N . CYS A 1 82 ? 2.102 -4.685 5.208 1.00 86.62 82 CYS A N 1
ATOM 628 C CA . CYS A 1 82 ? 1.776 -5.201 6.534 1.00 86.62 82 CYS A CA 1
ATOM 629 C C . CYS A 1 82 ? 2.718 -4.635 7.592 1.00 86.62 82 CYS A C 1
ATOM 631 O O . CYS A 1 82 ? 2.212 -4.311 8.684 1.00 86.62 82 CYS A O 1
#